Protein AF-A0A833DKL5-F1 (afdb_monomer)

Nearest PDB structures (foldseek):
  6th6-assembly1_Ak  TM=9.844E-01  e=1.176E-07  Thermococcus kodakarensis KOD1
  6tmf-assembly1_K  TM=9.769E-01  e=2.751E-07  Thermococcus celer Vu 13 = JCM 8558
  7zhg-assembly1_J  TM=9.634E-01  e=4.470E-07  Pyrococcus abyssi GE5
  9e7f-assembly1_BJ  TM=9.745E-01  e=3.742E-06  Pyrobaculum calidifontis JCM 11548
  8hl4-assembly1_AS8E  TM=9.273E-01  e=2.167E-06  Sulfolobus acidocaldarius DSM 639

Mean predicted aligned error: 6.65 Å

Foldseek 3Di:
DDDDQWAFEDDPNDTDIWGFPAFDDDPPDPVCRVVVNDAQQTWTQTPVGIWGWHDGCVPPVHTYTYDDD

Radius of gyration: 10.93 Å; Cα contacts (8 Å, |Δi|>4): 146; chains: 1; bounding box: 28×23×28 Å

Solvent-accessible surface area (backbone atoms only — not comparable to full-atom values): 4025 Å² total; per-residue (Å²): 133,92,81,80,63,58,32,38,36,42,52,98,93,42,78,42,81,42,51,63,76,45,63,74,44,36,85,87,39,74,68,34,40,80,71,67,59,75,46,59,54,16,31,34,35,32,89,93,43,46,23,36,23,74,32,51,32,92,79,69,79,46,44,37,25,36,65,56,129

Sequence (69 aa):
IKTIDSVNLAIDSKIKRVKIIKVLENATNNDYQRRGVISKGAILETEEGKCRVVSRPGQHGTVNAILVK

Structure (mmCIF, N/CA/C/O backbone):
data_AF-A0A833DKL5-F1
#
_entry.id   AF-A0A833DKL5-F1
#
loop_
_atom_site.group_PDB
_atom_site.id
_atom_site.type_symbol
_atom_site.label_atom_id
_atom_site.label_alt_id
_atom_site.label_comp_id
_atom_site.label_asym_id
_atom_site.label_entity_id
_atom_site.label_seq_id
_atom_site.pdbx_PDB_ins_code
_atom_site.Cartn_x
_atom_site.Cartn_y
_atom_site.Cartn_z
_atom_site.occupancy
_atom_site.B_iso_or_equiv
_atom_site.auth_seq_id
_atom_site.auth_comp_id
_atom_site.auth_asym_id
_atom_site.auth_atom_id
_atom_site.pdbx_PDB_model_num
ATOM 1 N N . ILE A 1 1 ? 9.613 7.008 -15.662 1.00 52.53 1 ILE A N 1
ATOM 2 C CA . ILE A 1 1 ? 9.196 6.136 -14.535 1.00 52.53 1 ILE A CA 1
ATOM 3 C C . ILE A 1 1 ? 8.246 6.956 -13.672 1.00 52.53 1 ILE A C 1
ATOM 5 O O . ILE A 1 1 ? 8.633 8.042 -13.270 1.00 52.53 1 ILE A O 1
ATOM 9 N N . LYS A 1 2 ? 6.984 6.536 -13.500 1.00 55.88 2 LYS A N 1
ATOM 10 C CA . LYS A 1 2 ? 6.036 7.248 -12.625 1.00 55.88 2 LYS A CA 1
ATOM 11 C C . LYS A 1 2 ? 6.379 6.897 -11.177 1.00 55.88 2 LYS A C 1
ATOM 13 O O . LYS A 1 2 ? 6.112 5.777 -10.753 1.00 55.88 2 LYS A O 1
ATOM 18 N N . THR A 1 3 ? 7.000 7.826 -10.463 1.00 63.28 3 THR A N 1
ATOM 19 C CA . THR A 1 3 ? 7.297 7.681 -9.034 1.00 63.28 3 THR A CA 1
ATOM 20 C C . THR A 1 3 ? 6.072 8.126 -8.246 1.00 63.28 3 THR A C 1
ATOM 22 O O . THR A 1 3 ? 5.553 9.217 -8.479 1.00 63.28 3 THR A O 1
ATOM 25 N N . ILE A 1 4 ? 5.570 7.269 -7.362 1.00 69.50 4 ILE A N 1
ATOM 26 C CA . ILE A 1 4 ? 4.450 7.590 -6.477 1.00 69.50 4 ILE A CA 1
ATOM 27 C C . ILE A 1 4 ? 5.014 7.696 -5.065 1.00 69.50 4 ILE A C 1
ATOM 29 O O . ILE A 1 4 ? 5.448 6.696 -4.505 1.00 69.50 4 ILE A O 1
ATOM 33 N N . ASP A 1 5 ? 4.993 8.906 -4.516 1.00 76.19 5 ASP A N 1
ATOM 34 C CA . ASP A 1 5 ? 5.528 9.216 -3.181 1.00 76.19 5 ASP A CA 1
ATOM 35 C C . ASP A 1 5 ? 4.450 9.156 -2.083 1.00 76.19 5 ASP A C 1
ATOM 37 O O . ASP A 1 5 ? 4.737 9.150 -0.886 1.00 76.19 5 ASP A O 1
ATOM 41 N N . SER A 1 6 ? 3.176 9.142 -2.487 1.00 80.94 6 SER A N 1
ATOM 42 C CA . SER A 1 6 ? 2.030 9.304 -1.591 1.00 80.94 6 SER A CA 1
ATOM 43 C C . SER A 1 6 ? 1.045 8.150 -1.718 1.00 80.94 6 SER A C 1
ATOM 45 O O . SER A 1 6 ? 0.703 7.725 -2.824 1.00 80.94 6 SER A O 1
ATOM 47 N N . VAL A 1 7 ? 0.534 7.691 -0.579 1.00 85.62 7 VAL A N 1
ATOM 48 C CA . VAL A 1 7 ? -0.529 6.688 -0.495 1.00 85.62 7 VAL A CA 1
ATOM 49 C C . VAL A 1 7 ? -1.754 7.276 0.193 1.00 85.62 7 VAL A C 1
ATOM 51 O O . VAL A 1 7 ? -1.648 8.056 1.139 1.00 85.62 7 VAL A O 1
ATOM 54 N N . ASN A 1 8 ? -2.935 6.908 -0.297 1.00 88.12 8 ASN A N 1
ATOM 55 C CA . ASN A 1 8 ? -4.189 7.186 0.385 1.00 88.12 8 ASN A CA 1
ATOM 56 C C . ASN A 1 8 ? -4.413 6.091 1.429 1.00 88.12 8 ASN A C 1
ATOM 58 O O . ASN A 1 8 ? -4.663 4.937 1.077 1.00 88.12 8 ASN A O 1
ATOM 62 N N . LEU A 1 9 ? -4.308 6.456 2.699 1.00 84.06 9 LEU A N 1
ATOM 63 C CA . LEU A 1 9 ? -4.483 5.580 3.841 1.00 84.06 9 LEU A CA 1
ATOM 64 C C . LEU A 1 9 ? -5.909 5.726 4.386 1.00 84.06 9 LEU A C 1
ATOM 66 O O . LEU A 1 9 ? -6.329 6.822 4.762 1.00 84.06 9 LEU A O 1
ATOM 70 N N . ALA A 1 10 ? -6.661 4.627 4.394 1.00 83.94 10 ALA A N 1
ATOM 71 C CA . ALA A 1 10 ? -8.008 4.572 4.950 1.00 83.94 10 ALA A CA 1
ATOM 72 C C . ALA A 1 10 ? -7.962 4.157 6.433 1.00 83.94 10 ALA A C 1
ATOM 74 O O . ALA A 1 10 ? -7.533 3.045 6.750 1.00 83.94 10 ALA A O 1
ATOM 75 N N . ILE A 1 11 ? -8.418 5.046 7.321 1.00 79.75 11 ILE A N 1
ATOM 76 C CA . ILE A 1 11 ? -8.593 4.829 8.764 1.00 79.75 11 ILE A CA 1
ATOM 77 C C . ILE A 1 11 ? -10.075 5.017 9.075 1.00 79.75 11 ILE A C 1
ATOM 79 O O . ILE A 1 11 ? -10.545 6.151 9.077 1.00 79.75 11 ILE A O 1
ATOM 83 N N . ASP A 1 12 ? -10.803 3.925 9.313 1.00 69.31 12 ASP A N 1
ATOM 84 C CA . ASP A 1 12 ? -12.152 3.923 9.908 1.00 69.31 12 ASP A CA 1
ATOM 85 C C . ASP A 1 12 ? -13.096 5.031 9.374 1.00 69.31 12 ASP A C 1
ATOM 87 O O . ASP A 1 12 ? -13.692 5.805 10.116 1.00 69.31 12 ASP A O 1
ATOM 91 N N . SER A 1 13 ? -13.202 5.132 8.042 1.00 73.06 13 SER A N 1
ATOM 92 C CA . SER A 1 13 ? -13.992 6.126 7.275 1.00 73.06 13 SER A CA 1
ATOM 93 C C . SER A 1 13 ? -13.326 7.473 6.949 1.00 73.06 13 SER A C 1
ATOM 95 O O . SER A 1 13 ? -13.919 8.285 6.241 1.00 73.06 13 SER A O 1
ATOM 97 N N . LYS A 1 14 ? -12.080 7.717 7.366 1.00 77.75 14 LYS A N 1
ATOM 98 C CA . LYS A 1 14 ? -11.271 8.868 6.926 1.00 77.75 14 LYS A CA 1
ATOM 99 C C . LYS A 1 14 ? -10.153 8.427 5.991 1.00 77.75 14 LYS A C 1
ATOM 101 O O . LYS A 1 14 ? -9.454 7.453 6.250 1.00 77.75 14 LYS A O 1
ATOM 106 N N . ILE A 1 15 ? -9.963 9.181 4.912 1.00 82.75 15 ILE A N 1
ATOM 107 C CA . ILE A 1 15 ? -8.856 8.989 3.973 1.00 82.75 15 ILE A CA 1
ATOM 108 C C . ILE A 1 15 ? -7.834 10.085 4.245 1.00 82.75 15 ILE A C 1
ATOM 110 O O . ILE A 1 15 ? -8.141 11.269 4.106 1.00 82.75 15 ILE A O 1
ATOM 114 N N . LYS A 1 16 ? -6.617 9.699 4.616 1.00 83.56 16 LYS A N 1
ATOM 115 C CA . LYS A 1 16 ? -5.479 10.613 4.721 1.00 83.56 16 LYS A CA 1
ATOM 116 C C . LYS A 1 16 ? -4.471 10.307 3.628 1.00 83.56 16 LYS A C 1
ATOM 118 O O . LYS A 1 16 ? -4.209 9.149 3.320 1.00 83.56 16 LYS A O 1
ATOM 123 N N . ARG A 1 17 ? -3.877 11.350 3.054 1.00 85.25 17 ARG A 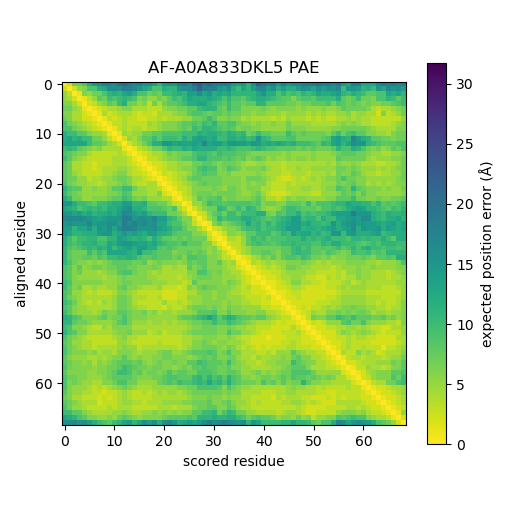N 1
ATOM 124 C CA . ARG A 1 17 ? -2.683 11.198 2.220 1.00 85.25 17 ARG A CA 1
ATOM 125 C C . ARG A 1 17 ? -1.470 11.187 3.126 1.00 85.25 17 ARG A C 1
ATOM 127 O O . ARG A 1 17 ? -1.255 12.146 3.858 1.00 85.25 17 ARG A O 1
ATOM 134 N N . VAL A 1 18 ? -0.705 10.110 3.058 1.00 86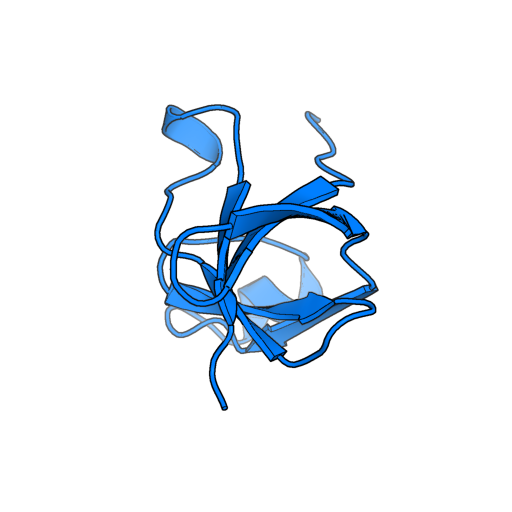.25 18 VAL A N 1
ATOM 135 C CA . VAL A 1 18 ? 0.505 9.918 3.856 1.00 86.25 18 VAL A CA 1
ATOM 136 C C . VAL A 1 18 ? 1.667 9.570 2.938 1.00 86.25 18 VAL A C 1
ATOM 138 O O . VAL A 1 18 ? 1.470 9.050 1.832 1.00 86.25 18 VAL A O 1
ATOM 141 N N . LYS A 1 19 ? 2.884 9.879 3.385 1.00 83.69 19 LYS A N 1
ATOM 142 C CA . LYS A 1 19 ? 4.097 9.517 2.655 1.00 83.69 19 LYS A CA 1
ATOM 143 C C . LYS A 1 19 ? 4.448 8.052 2.872 1.00 83.69 19 LYS A C 1
ATOM 145 O O . LYS A 1 19 ? 4.220 7.485 3.943 1.00 83.69 19 LYS A O 1
ATOM 150 N N . ILE A 1 20 ? 5.003 7.449 1.827 1.00 83.19 20 ILE A N 1
ATOM 151 C CA . ILE A 1 20 ? 5.519 6.082 1.861 1.00 83.19 20 ILE A CA 1
ATOM 152 C C . ILE A 1 20 ? 6.981 6.158 2.304 1.00 83.19 20 ILE A C 1
ATOM 154 O O . ILE A 1 20 ? 7.785 6.810 1.647 1.00 83.19 20 ILE A O 1
ATOM 158 N N . ILE A 1 21 ? 7.328 5.489 3.404 1.00 82.56 21 ILE A N 1
ATOM 159 C CA . ILE A 1 21 ? 8.710 5.422 3.897 1.00 82.56 21 ILE A CA 1
ATOM 160 C C . ILE A 1 21 ? 9.416 4.241 3.235 1.00 82.56 21 ILE A C 1
ATOM 162 O O . ILE A 1 21 ? 10.507 4.379 2.681 1.00 82.56 21 ILE A O 1
ATOM 166 N N . LYS A 1 22 ? 8.789 3.058 3.283 1.00 78.38 22 LYS A N 1
ATOM 167 C CA . LYS A 1 22 ? 9.396 1.823 2.779 1.00 78.38 22 LYS A CA 1
ATOM 168 C C . LYS A 1 22 ? 8.356 0.770 2.407 1.00 78.38 22 LYS A C 1
ATOM 170 O O . LYS A 1 22 ? 7.252 0.741 2.943 1.00 78.38 22 LYS A O 1
ATOM 175 N N . VAL A 1 23 ? 8.727 -0.138 1.508 1.00 80.50 23 VAL A N 1
ATOM 176 C CA . VAL A 1 23 ? 7.983 -1.379 1.242 1.00 80.50 23 VAL A CA 1
ATOM 177 C C . VAL A 1 23 ? 8.544 -2.464 2.165 1.00 80.50 23 VAL A C 1
ATOM 179 O O . VAL A 1 23 ? 9.723 -2.796 2.050 1.00 80.50 23 VAL A O 1
ATOM 182 N N . LEU A 1 24 ? 7.732 -2.991 3.087 1.00 75.00 24 LEU A N 1
ATOM 183 C CA . LEU A 1 24 ? 8.150 -4.041 4.027 1.00 75.00 24 LEU A CA 1
ATOM 184 C C . LEU A 1 24 ? 8.011 -5.421 3.392 1.00 75.00 24 LEU A C 1
ATOM 186 O O . LEU A 1 24 ? 8.974 -6.178 3.282 1.00 75.00 24 LEU A O 1
ATOM 190 N N . GLU A 1 25 ? 6.810 -5.741 2.923 1.00 70.69 25 GLU A N 1
ATOM 191 C CA . GLU A 1 25 ? 6.509 -7.067 2.400 1.00 70.69 25 GLU A CA 1
ATOM 192 C C . GLU A 1 25 ? 5.752 -6.971 1.092 1.00 70.69 25 GLU A C 1
ATOM 194 O O . GLU A 1 25 ? 4.839 -6.163 0.924 1.00 70.69 25 GLU A O 1
ATOM 199 N N . ASN A 1 26 ? 6.125 -7.829 0.151 1.00 68.12 26 ASN A N 1
ATOM 200 C CA . ASN A 1 26 ? 5.362 -8.012 -1.063 1.00 68.12 26 ASN A CA 1
ATOM 201 C C . ASN A 1 26 ? 4.958 -9.480 -1.153 1.00 68.12 26 ASN A C 1
ATOM 203 O O . ASN A 1 26 ? 5.799 -10.347 -1.371 1.00 68.12 26 ASN A O 1
ATOM 207 N N . ALA A 1 27 ? 3.658 -9.738 -1.004 1.00 62.12 27 ALA A N 1
ATOM 208 C CA . ALA A 1 27 ? 3.090 -11.084 -1.007 1.00 62.12 27 ALA A CA 1
ATOM 209 C C . ALA A 1 27 ? 3.354 -11.869 -2.308 1.00 62.12 27 ALA A C 1
ATOM 211 O O . ALA A 1 27 ? 3.165 -13.078 -2.340 1.00 62.12 27 ALA A O 1
ATOM 212 N N . THR A 1 28 ? 3.752 -11.200 -3.398 1.00 58.53 28 THR A N 1
ATOM 213 C CA . THR A 1 28 ? 3.997 -11.848 -4.696 1.00 58.53 28 THR A CA 1
ATOM 214 C C . THR A 1 28 ? 5.445 -12.301 -4.892 1.00 58.53 28 THR A C 1
ATOM 216 O O . THR A 1 28 ? 5.661 -13.330 -5.521 1.00 58.53 28 THR A O 1
ATOM 219 N N . ASN A 1 29 ? 6.443 -11.553 -4.412 1.00 63.44 29 ASN A N 1
ATOM 220 C CA . ASN A 1 29 ? 7.850 -11.945 -4.533 1.00 63.44 29 ASN A CA 1
ATOM 221 C C . ASN A 1 29 ? 8.732 -11.075 -3.625 1.00 63.44 29 ASN A C 1
ATOM 223 O O . ASN A 1 29 ? 8.584 -9.851 -3.604 1.00 63.44 29 ASN A O 1
ATOM 227 N N . ASN A 1 30 ? 9.704 -11.690 -2.958 1.00 63.09 30 ASN A N 1
ATOM 228 C CA . ASN A 1 30 ? 10.712 -11.015 -2.142 1.00 63.09 30 ASN A CA 1
ATOM 229 C C . ASN A 1 30 ? 11.584 -10.057 -2.991 1.00 63.09 30 ASN A C 1
ATOM 231 O O . ASN A 1 30 ? 11.956 -8.971 -2.551 1.00 63.09 30 ASN A O 1
ATOM 235 N N . ASP A 1 31 ? 11.830 -10.381 -4.267 1.00 65.06 31 ASP A N 1
ATOM 236 C CA . ASP A 1 31 ? 12.585 -9.511 -5.187 1.00 65.06 31 ASP A CA 1
ATOM 237 C C . ASP A 1 31 ? 11.902 -8.159 -5.464 1.00 65.06 31 ASP A C 1
ATOM 239 O O . ASP A 1 31 ? 12.570 -7.157 -5.741 1.00 65.06 31 ASP A O 1
ATOM 243 N N . TYR A 1 32 ? 10.572 -8.080 -5.337 1.00 65.88 32 TYR A N 1
ATOM 244 C CA . TYR A 1 32 ? 9.846 -6.822 -5.529 1.00 65.88 32 TYR A CA 1
ATOM 245 C C . TYR A 1 32 ? 10.075 -5.816 -4.402 1.00 65.8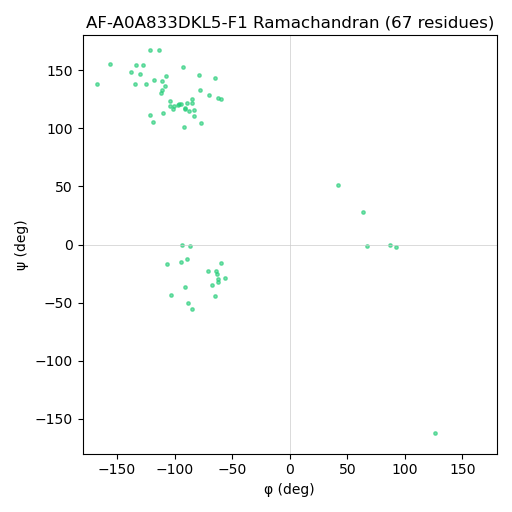8 32 TYR A C 1
ATOM 247 O O . TYR A 1 32 ? 9.959 -4.614 -4.641 1.00 65.88 32 TYR A O 1
ATOM 255 N N . GLN A 1 33 ? 10.462 -6.279 -3.212 1.00 62.75 33 GLN A N 1
ATOM 256 C CA . GLN A 1 33 ? 10.854 -5.413 -2.099 1.00 62.75 33 GLN A CA 1
ATOM 257 C C . GLN A 1 33 ? 12.121 -4.630 -2.458 1.00 62.75 33 GLN A C 1
ATOM 259 O O . GLN A 1 33 ? 12.187 -3.420 -2.258 1.00 62.75 33 GLN A O 1
ATOM 264 N N . ARG A 1 34 ? 13.107 -5.312 -3.063 1.00 67.81 34 ARG A N 1
ATOM 265 C CA . ARG A 1 34 ? 14.389 -4.709 -3.464 1.00 67.81 34 ARG A CA 1
ATOM 266 C C . ARG A 1 34 ? 14.226 -3.705 -4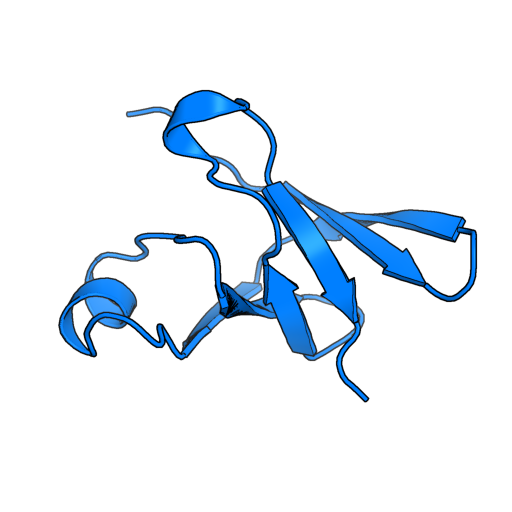.596 1.00 67.81 34 ARG A C 1
ATOM 268 O O . ARG A 1 34 ? 14.928 -2.702 -4.631 1.00 67.81 34 ARG A O 1
ATOM 275 N N . ARG A 1 35 ? 13.294 -3.967 -5.515 1.00 70.31 35 ARG A N 1
ATOM 276 C CA . ARG A 1 35 ? 12.999 -3.078 -6.649 1.00 70.31 35 ARG A CA 1
ATOM 277 C C . ARG A 1 35 ? 11.986 -1.975 -6.318 1.00 70.31 35 ARG A C 1
ATOM 279 O O . ARG A 1 35 ? 11.671 -1.183 -7.201 1.00 70.31 35 ARG A O 1
ATOM 286 N N . GLY A 1 36 ? 11.454 -1.932 -5.092 1.00 68.00 36 GLY A N 1
ATOM 287 C CA . GLY A 1 36 ? 10.442 -0.951 -4.686 1.00 68.00 36 GLY A CA 1
ATOM 288 C C . GLY A 1 36 ? 9.124 -1.071 -5.460 1.00 68.00 36 GLY A C 1
ATOM 289 O O . GLY A 1 36 ? 8.423 -0.081 -5.655 1.00 68.00 36 GLY A O 1
ATOM 290 N N . VAL A 1 37 ? 8.783 -2.267 -5.949 1.00 76.44 37 VAL A N 1
ATOM 291 C CA . VAL A 1 37 ? 7.567 -2.469 -6.746 1.00 76.44 37 VAL A CA 1
ATOM 292 C C . VAL A 1 37 ? 6.375 -2.649 -5.817 1.00 76.44 37 VAL A C 1
ATOM 294 O O . VAL A 1 37 ? 6.270 -3.636 -5.086 1.00 76.44 37 VAL A O 1
ATOM 297 N N . ILE A 1 38 ? 5.445 -1.699 -5.890 1.00 78.31 38 ILE A N 1
ATOM 298 C CA . ILE A 1 38 ? 4.196 -1.713 -5.132 1.00 78.31 38 ILE A CA 1
ATOM 299 C C . ILE A 1 38 ? 3.143 -2.488 -5.931 1.00 78.31 38 ILE A C 1
ATOM 301 O O . ILE A 1 38 ? 2.720 -2.071 -7.011 1.00 78.31 38 ILE A O 1
ATOM 305 N N . SER A 1 39 ? 2.702 -3.620 -5.394 1.00 78.62 39 SER A N 1
ATOM 306 C CA . SER A 1 39 ? 1.621 -4.440 -5.946 1.00 78.62 39 SER A CA 1
ATOM 307 C C . SER A 1 39 ? 0.410 -4.445 -5.007 1.00 78.62 39 SER A C 1
ATOM 309 O O . SER A 1 39 ? 0.474 -4.020 -3.852 1.00 78.62 39 SER A O 1
ATOM 311 N N . LYS A 1 40 ? -0.726 -4.943 -5.505 1.00 81.62 40 LYS A N 1
ATOM 31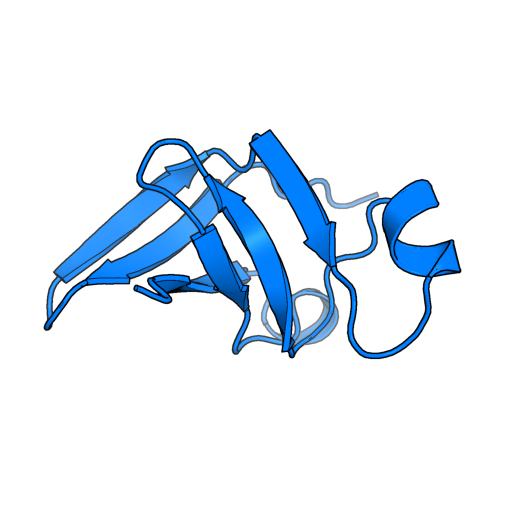2 C CA . LYS A 1 40 ? -1.902 -5.196 -4.664 1.00 81.62 40 LYS A CA 1
ATOM 313 C C . LYS A 1 40 ? -1.542 -6.253 -3.616 1.00 81.62 40 LYS A C 1
ATOM 315 O O . LYS A 1 40 ? -1.109 -7.340 -3.981 1.00 81.62 40 LYS A O 1
ATOM 320 N N . GLY A 1 41 ? -1.771 -5.947 -2.344 1.00 79.75 41 GLY A N 1
ATOM 321 C CA . GLY A 1 41 ? -1.445 -6.812 -1.212 1.00 79.75 41 GLY A CA 1
ATOM 322 C C . GLY A 1 41 ? -0.062 -6.570 -0.608 1.00 79.75 41 GLY A C 1
ATOM 323 O O . GLY A 1 41 ? 0.260 -7.216 0.382 1.00 79.75 41 GLY A O 1
ATOM 324 N N . ALA A 1 42 ? 0.734 -5.647 -1.157 1.00 83.00 42 ALA A N 1
ATOM 325 C CA . ALA A 1 42 ? 1.984 -5.237 -0.530 1.00 83.00 42 ALA A CA 1
ATOM 326 C C . ALA A 1 42 ? 1.721 -4.529 0.809 1.00 83.00 42 ALA A C 1
ATOM 328 O O . ALA A 1 42 ? 0.750 -3.776 0.945 1.00 83.00 42 ALA A O 1
ATOM 329 N N . ILE A 1 43 ? 2.599 -4.766 1.778 1.00 85.69 43 ILE A N 1
ATOM 330 C CA . ILE A 1 43 ? 2.632 -4.072 3.060 1.00 85.69 43 ILE A CA 1
ATOM 331 C C . ILE A 1 43 ? 3.648 -2.940 2.952 1.00 85.69 43 ILE A C 1
ATOM 333 O O . ILE A 1 43 ? 4.831 -3.159 2.675 1.00 85.69 43 ILE A O 1
ATOM 337 N N . LEU A 1 44 ? 3.164 -1.723 3.164 1.00 85.06 44 LEU A N 1
ATOM 338 C CA . LEU A 1 44 ? 3.955 -0.504 3.178 1.00 85.06 44 LEU A CA 1
ATOM 339 C C . LEU A 1 44 ? 4.085 0.011 4.607 1.00 85.06 44 LEU A C 1
ATOM 341 O O . LEU A 1 44 ? 3.150 -0.071 5.404 1.00 85.06 44 LEU A O 1
ATOM 345 N N . GLU A 1 45 ? 5.243 0.586 4.892 1.00 84.50 45 GLU A N 1
ATOM 346 C CA . GLU A 1 45 ? 5.495 1.392 6.074 1.00 84.50 45 GLU A CA 1
ATOM 347 C C . GLU A 1 45 ? 5.271 2.862 5.718 1.00 84.50 45 GLU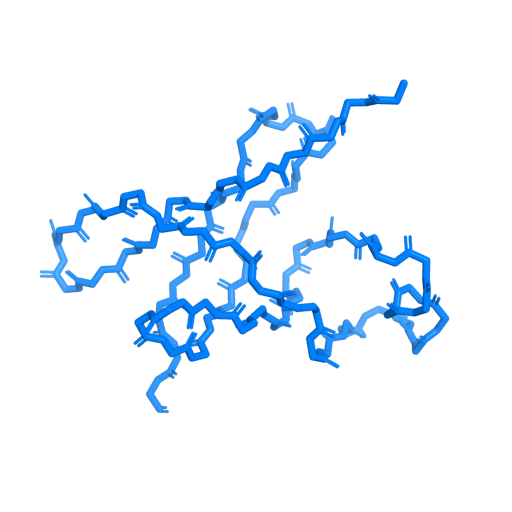 A C 1
ATOM 349 O O . GLU A 1 45 ? 5.891 3.405 4.797 1.00 84.50 45 GLU A O 1
ATOM 354 N N . THR A 1 46 ? 4.335 3.486 6.425 1.00 85.00 46 THR A N 1
ATOM 355 C CA . THR A 1 46 ? 3.983 4.903 6.294 1.00 85.00 46 THR A CA 1
ATOM 356 C C . THR A 1 46 ? 4.179 5.602 7.631 1.00 85.00 46 THR A C 1
ATOM 358 O O . THR A 1 46 ? 4.300 4.937 8.658 1.00 85.00 46 THR A O 1
ATOM 361 N N . GLU A 1 47 ? 4.161 6.934 7.637 1.00 81.56 47 GLU A N 1
ATOM 362 C CA . GLU A 1 47 ? 4.292 7.732 8.870 1.00 81.56 47 GLU A CA 1
ATOM 363 C C . GLU A 1 47 ? 3.238 7.383 9.935 1.00 81.56 47 GLU A C 1
ATOM 365 O O . GLU A 1 47 ? 3.515 7.489 11.125 1.00 81.56 47 GLU A O 1
ATOM 370 N N . GLU A 1 48 ? 2.050 6.923 9.528 1.00 77.38 48 GLU A N 1
ATOM 371 C CA . GLU A 1 48 ? 0.976 6.536 10.457 1.00 77.38 48 GLU A CA 1
ATOM 372 C C . GLU A 1 48 ? 0.977 5.035 10.806 1.00 77.38 48 GLU A C 1
ATOM 374 O O . GLU A 1 48 ? 0.145 4.586 11.592 1.00 77.38 48 GLU A O 1
ATOM 379 N N . GLY A 1 49 ? 1.910 4.251 10.252 1.00 83.75 49 GLY A N 1
ATOM 380 C CA . GLY A 1 49 ? 2.089 2.833 10.566 1.00 83.75 49 GLY A CA 1
ATOM 381 C C . GLY A 1 49 ? 2.075 1.906 9.350 1.00 83.75 49 GLY A C 1
ATOM 382 O O . GLY A 1 49 ? 2.266 2.318 8.199 1.00 83.75 49 GLY A O 1
ATOM 383 N N . LYS A 1 50 ? 1.870 0.611 9.617 1.00 86.38 50 LYS A N 1
ATOM 384 C CA . LYS A 1 50 ? 1.829 -0.436 8.590 1.00 86.38 50 LYS A CA 1
ATOM 385 C C . LYS A 1 50 ? 0.487 -0.417 7.873 1.00 86.38 50 LYS A C 1
ATOM 387 O O . LYS A 1 50 ? -0.574 -0.392 8.492 1.00 86.38 50 LYS A O 1
ATOM 392 N N . CYS A 1 51 ? 0.519 -0.473 6.551 1.00 86.62 51 CYS A N 1
ATOM 393 C CA . CYS A 1 51 ? -0.695 -0.498 5.751 1.00 86.62 51 CYS A CA 1
ATOM 394 C C . CYS A 1 51 ? -0.600 -1.496 4.607 1.00 86.62 51 CYS A C 1
ATOM 396 O O . CYS A 1 51 ? 0.470 -1.748 4.059 1.00 86.62 51 CYS A O 1
ATOM 398 N N . ARG A 1 52 ? -1.744 -2.074 4.241 1.00 86.56 52 ARG A N 1
ATOM 399 C CA . ARG A 1 52 ? -1.860 -3.033 3.148 1.00 86.56 52 ARG A CA 1
ATOM 400 C C . ARG A 1 52 ? -2.481 -2.372 1.938 1.00 86.56 52 ARG A C 1
ATOM 402 O O . ARG 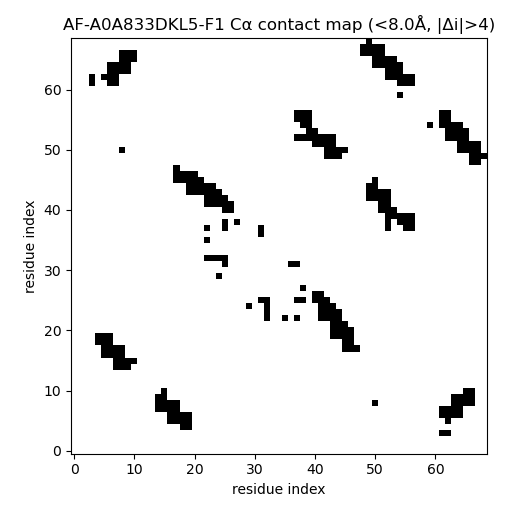A 1 52 ? -3.604 -1.873 1.993 1.00 86.56 52 ARG A O 1
ATOM 409 N N . VAL A 1 53 ? -1.766 -2.422 0.824 1.00 87.56 53 VAL A N 1
ATOM 410 C CA . VAL A 1 53 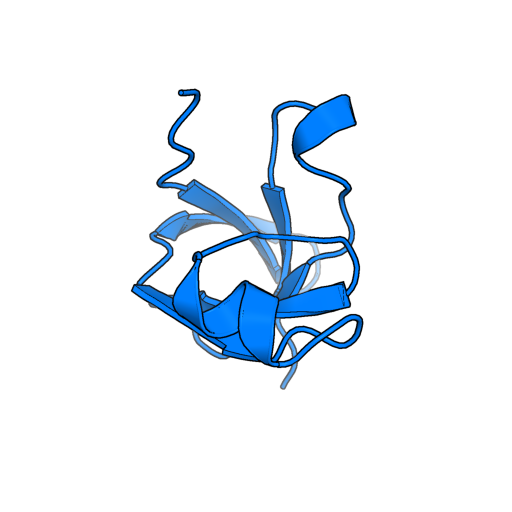? -2.214 -1.875 -0.453 1.00 87.56 53 VAL A CA 1
ATOM 411 C C . VAL A 1 53 ? -3.360 -2.716 -1.004 1.00 87.56 53 VAL A C 1
ATOM 413 O O . VAL A 1 53 ? -3.244 -3.931 -1.153 1.00 87.56 53 VAL A O 1
ATOM 416 N N . VAL A 1 54 ? -4.466 -2.073 -1.365 1.00 86.81 54 VAL A N 1
ATOM 417 C CA . VAL A 1 54 ? -5.633 -2.729 -1.985 1.00 86.81 54 VAL A CA 1
ATOM 418 C C . VAL A 1 54 ? -5.770 -2.422 -3.476 1.00 86.81 54 VAL A C 1
ATOM 420 O O . VAL A 1 54 ? -6.446 -3.154 -4.202 1.00 86.81 54 VAL A O 1
ATOM 423 N N . SER A 1 55 ? -5.083 -1.390 -3.962 1.00 83.31 55 SER A N 1
ATOM 424 C CA . SER A 1 55 ? -5.082 -0.969 -5.367 1.00 83.31 55 SER A CA 1
ATOM 425 C C . SER A 1 55 ? -3.950 -1.596 -6.183 1.00 83.31 55 SER A C 1
ATOM 427 O O . SER A 1 55 ? -2.862 -1.839 -5.667 1.00 83.31 55 SER A O 1
ATOM 429 N N . ARG A 1 56 ? -4.151 -1.756 -7.496 1.00 81.69 56 ARG A N 1
ATOM 430 C CA . ARG A 1 56 ? -3.056 -1.975 -8.460 1.00 81.69 56 ARG A CA 1
ATOM 431 C C . ARG A 1 56 ? -2.575 -0.625 -9.023 1.00 81.69 56 ARG A C 1
ATOM 433 O O . ARG A 1 56 ? -3.229 -0.098 -9.925 1.00 81.69 56 ARG A O 1
ATOM 440 N N . PRO A 1 5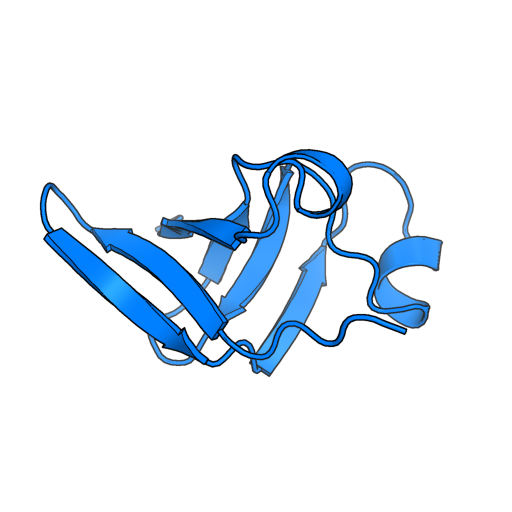7 ? -1.452 -0.060 -8.546 1.00 78.25 57 PRO A N 1
ATOM 441 C CA . PRO A 1 57 ? -1.039 1.297 -8.921 1.00 78.25 57 PRO A CA 1
ATOM 442 C C . PRO A 1 57 ? -0.747 1.464 -10.415 1.00 78.25 57 PRO A C 1
ATOM 444 O O . PRO A 1 57 ? -1.010 2.527 -10.968 1.00 78.25 57 PRO A O 1
ATOM 447 N N . GLY A 1 58 ? -0.294 0.404 -11.096 1.00 78.75 58 GLY A N 1
ATOM 448 C CA . GLY A 1 58 ? -0.057 0.433 -12.544 1.00 78.75 58 GLY A CA 1
ATOM 449 C C . GLY A 1 58 ? -1.314 0.654 -13.397 1.00 78.75 58 GLY A C 1
ATOM 450 O O . GLY A 1 58 ? -1.193 1.133 -14.515 1.00 78.75 58 GLY A O 1
ATOM 451 N N . GLN A 1 59 ? -2.504 0.336 -12.873 1.00 78.50 59 GLN A N 1
ATOM 452 C CA . GLN A 1 59 ? -3.784 0.484 -13.581 1.00 78.50 59 GLN A CA 1
ATOM 453 C C . GLN A 1 59 ? -4.569 1.711 -13.095 1.00 78.50 59 GLN A C 1
ATOM 455 O O . GLN A 1 59 ? -5.102 2.465 -13.898 1.00 78.50 59 GLN A O 1
ATOM 460 N N . HIS A 1 60 ? -4.617 1.940 -11.779 1.00 76.69 60 HIS A N 1
ATOM 461 C CA . HIS A 1 60 ? -5.435 3.010 -11.192 1.00 76.69 60 HIS A CA 1
ATOM 462 C C . HIS A 1 60 ? -4.713 4.360 -11.073 1.00 76.69 60 HIS A C 1
ATOM 464 O O . HIS A 1 60 ? -5.348 5.361 -10.754 1.00 76.69 60 HIS A O 1
ATOM 470 N N . GLY A 1 61 ? -3.386 4.405 -11.248 1.00 76.56 61 GLY A N 1
ATOM 471 C CA . GLY A 1 61 ? -2.586 5.630 -11.110 1.00 76.56 61 GLY A CA 1
ATOM 472 C C . GLY A 1 61 ? -2.505 6.200 -9.686 1.00 76.56 61 GLY A C 1
ATOM 473 O O . GLY A 1 61 ? -1.822 7.194 -9.467 1.00 76.56 61 GLY A O 1
ATOM 474 N N . THR A 1 62 ? -3.170 5.569 -8.718 1.00 83.06 62 THR A N 1
ATOM 475 C CA . THR A 1 62 ? -3.177 5.928 -7.298 1.00 83.06 62 THR A CA 1
ATOM 476 C C . THR A 1 62 ? -2.887 4.691 -6.456 1.00 83.06 62 THR A C 1
ATOM 478 O O . THR A 1 62 ? -3.254 3.570 -6.826 1.00 83.06 62 THR A O 1
ATOM 481 N N . VAL A 1 63 ? -2.201 4.889 -5.328 1.00 86.00 63 VAL A N 1
ATOM 482 C CA . VAL A 1 63 ? -1.992 3.841 -4.326 1.00 86.00 63 VAL A CA 1
ATOM 483 C C . VAL A 1 63 ? -2.994 4.085 -3.206 1.00 86.00 63 VAL A C 1
ATOM 485 O O . VAL A 1 63 ? -2.970 5.130 -2.560 1.00 86.00 63 VAL A O 1
ATOM 488 N N . ASN A 1 64 ? -3.870 3.114 -2.984 1.00 87.12 64 ASN A N 1
ATOM 489 C CA . ASN A 1 64 ? -4.792 3.067 -1.862 1.00 87.12 64 ASN A CA 1
ATOM 490 C C . ASN A 1 64 ? -4.364 1.926 -0.942 1.00 87.12 64 ASN A C 1
ATOM 492 O O . ASN A 1 64 ? -4.160 0.793 -1.399 1.00 87.12 64 ASN A O 1
ATOM 496 N N . ALA A 1 65 ? -4.257 2.223 0.346 1.00 87.50 65 ALA A N 1
ATOM 497 C CA . ALA A 1 65 ? -3.914 1.269 1.380 1.00 87.50 65 ALA A CA 1
ATOM 498 C C . ALA A 1 65 ? -4.853 1.398 2.580 1.00 87.50 65 ALA A C 1
ATOM 500 O O . ALA A 1 65 ? -5.438 2.447 2.842 1.00 87.50 65 ALA A O 1
ATOM 501 N N . ILE A 1 66 ? -4.992 0.299 3.307 1.00 87.25 66 ILE A N 1
ATOM 502 C CA . ILE A 1 66 ? -5.766 0.221 4.544 1.00 87.25 66 ILE A CA 1
ATOM 503 C C . ILE A 1 66 ? -4.769 0.020 5.677 1.00 87.25 66 ILE A C 1
ATOM 505 O O . ILE A 1 66 ? -3.868 -0.811 5.540 1.00 87.25 66 ILE A O 1
ATOM 509 N N . LEU A 1 67 ? -4.900 0.778 6.766 1.00 84.88 67 LEU A N 1
ATOM 510 C CA . LEU A 1 67 ? -4.074 0.568 7.954 1.00 84.88 67 LEU A CA 1
ATOM 511 C C . LEU A 1 67 ? -4.307 -0.858 8.474 1.00 84.88 67 LEU A C 1
ATOM 513 O O . LEU A 1 67 ? -5.449 -1.257 8.702 1.00 84.88 67 LEU A O 1
ATOM 517 N N . VAL A 1 68 ? -3.233 -1.626 8.635 1.00 78.19 68 VAL A N 1
ATOM 518 C CA . VAL A 1 68 ? -3.295 -2.939 9.281 1.00 78.19 68 VAL A CA 1
ATOM 519 C C . VAL A 1 68 ? -2.788 -2.734 10.696 1.00 78.19 68 VAL A C 1
ATOM 521 O O . VAL A 1 68 ? -1.649 -2.304 10.877 1.00 78.19 68 VAL A O 1
ATOM 524 N N . LYS A 1 69 ? -3.666 -2.962 11.671 1.00 60.66 69 LYS A N 1
ATOM 525 C CA . LYS A 1 69 ? -3.335 -2.866 13.091 1.00 60.66 69 LYS A CA 1
ATOM 526 C C . LYS A 1 69 ? -2.647 -4.141 13.563 1.00 60.66 69 LYS A C 1
ATOM 528 O O . LYS A 1 69 ? -3.080 -5.222 13.106 1.00 60.66 69 LYS A O 1
#

pLDDT: mean 77.53, std 8.91, range [52.53, 88.12]

Secondary structure (DSSP, 8-state):
-----EEEEEETTEEEEEEEEEEEE-TT-THHHHTT---TT-EEEETTEEEEE-S-HHHHSS-EEEE--